Protein AF-A0A443JNJ7-F1 (afdb_monomer_lite)

Structure (mmCIF, N/CA/C/O backbone):
data_AF-A0A443JNJ7-F1
#
_entry.id   AF-A0A443JNJ7-F1
#
loop_
_atom_site.group_PDB
_atom_site.id
_atom_site.type_symbol
_atom_site.label_atom_id
_atom_site.label_alt_id
_atom_site.label_comp_id
_atom_site.label_asym_id
_atom_site.label_entity_id
_atom_site.label_seq_id
_atom_site.pdbx_PDB_ins_code
_atom_site.Cartn_x
_atom_site.Cartn_y
_atom_site.Cartn_z
_atom_site.occupancy
_atom_site.B_iso_or_equiv
_atom_site.auth_seq_id
_atom_site.auth_comp_id
_atom_site.auth_asym_id
_atom_site.auth_atom_id
_atom_site.pdbx_PDB_model_num
ATOM 1 N N . MET A 1 1 ? 4.330 6.551 -25.041 1.00 49.44 1 MET A N 1
ATOM 2 C CA . MET A 1 1 ? 4.918 6.071 -23.769 1.00 49.44 1 MET A CA 1
ATOM 3 C C . MET A 1 1 ? 5.069 4.563 -23.878 1.00 49.44 1 MET A C 1
ATOM 5 O O . MET A 1 1 ? 4.068 3.898 -24.118 1.00 49.44 1 MET A O 1
ATOM 9 N N . ARG A 1 2 ? 6.294 4.019 -23.840 1.00 52.34 2 ARG A N 1
ATOM 10 C CA . ARG A 1 2 ? 6.490 2.562 -23.924 1.00 52.34 2 ARG A CA 1
ATOM 11 C C . ARG A 1 2 ? 5.853 1.922 -22.691 1.00 52.34 2 ARG A C 1
ATOM 13 O O . ARG A 1 2 ? 6.134 2.333 -21.574 1.00 52.34 2 ARG A O 1
ATOM 20 N N . ASN A 1 3 ? 4.960 0.965 -22.912 1.00 64.56 3 ASN A N 1
ATOM 21 C CA . ASN A 1 3 ? 4.253 0.245 -21.861 1.00 64.56 3 ASN A CA 1
ATOM 22 C C . ASN A 1 3 ? 5.191 -0.819 -21.271 1.00 64.56 3 ASN A C 1
ATOM 24 O O . ASN A 1 3 ? 5.051 -2.003 -21.572 1.00 64.56 3 ASN A O 1
ATOM 28 N N . THR A 1 4 ? 6.217 -0.379 -20.538 1.00 84.25 4 THR A N 1
ATOM 29 C CA . THR A 1 4 ? 7.195 -1.284 -19.930 1.00 84.25 4 THR A CA 1
ATOM 30 C C . THR A 1 4 ? 6.614 -1.901 -18.659 1.00 84.25 4 THR A C 1
ATOM 32 O O . THR A 1 4 ? 5.763 -1.292 -17.995 1.00 84.25 4 THR A O 1
ATOM 35 N N . PRO A 1 5 ? 7.068 -3.103 -18.277 1.00 85.25 5 PRO A N 1
ATOM 36 C CA . PRO A 1 5 ? 6.615 -3.715 -17.037 1.00 85.25 5 PRO A CA 1
ATOM 37 C C . PRO A 1 5 ? 6.932 -2.867 -15.796 1.00 85.25 5 PRO A C 1
ATOM 39 O O . PRO A 1 5 ? 6.112 -2.803 -14.880 1.00 85.25 5 PRO A O 1
ATOM 42 N N . ALA A 1 6 ? 8.049 -2.129 -15.815 1.00 87.38 6 ALA A N 1
ATOM 43 C CA . ALA A 1 6 ? 8.403 -1.151 -14.786 1.00 87.38 6 ALA A CA 1
ATOM 44 C C . ALA A 1 6 ? 7.316 -0.079 -14.603 1.00 87.38 6 ALA A C 1
ATOM 46 O O . ALA A 1 6 ? 6.844 0.143 -13.491 1.00 87.38 6 ALA A O 1
ATOM 47 N N . THR A 1 7 ? 6.846 0.547 -15.690 1.00 89.00 7 THR A N 1
ATOM 48 C CA . THR A 1 7 ? 5.798 1.578 -15.612 1.00 89.00 7 THR A CA 1
ATOM 49 C C . THR A 1 7 ? 4.474 1.013 -15.095 1.00 89.00 7 THR A C 1
ATOM 51 O O . THR A 1 7 ? 3.784 1.681 -14.323 1.00 89.00 7 THR A O 1
ATOM 54 N N . ARG A 1 8 ? 4.122 -0.226 -15.470 1.00 90.56 8 ARG A N 1
ATOM 55 C CA . ARG A 1 8 ? 2.909 -0.890 -14.964 1.00 90.56 8 ARG A CA 1
ATOM 56 C C . ARG A 1 8 ? 2.987 -1.151 -13.463 1.00 90.56 8 ARG A C 1
ATOM 58 O O . ARG A 1 8 ? 2.045 -0.814 -12.749 1.00 90.56 8 ARG A O 1
ATOM 65 N N . LEU A 1 9 ? 4.103 -1.703 -12.983 1.00 91.38 9 LEU A N 1
ATOM 66 C CA . LEU A 1 9 ? 4.312 -1.959 -11.556 1.00 91.38 9 LEU A CA 1
ATOM 67 C C . LEU A 1 9 ? 4.317 -0.659 -10.749 1.00 91.38 9 LEU A C 1
ATOM 69 O O . LEU A 1 9 ? 3.618 -0.575 -9.742 1.00 91.38 9 LEU A O 1
ATOM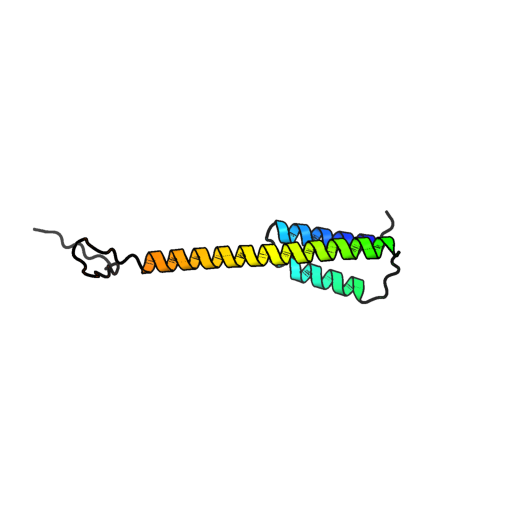 73 N N . SER A 1 10 ? 4.997 0.385 -11.227 1.00 92.25 10 SER A N 1
ATOM 74 C CA . SER A 1 10 ? 4.963 1.710 -10.595 1.00 92.25 10 SER A CA 1
ATOM 75 C C . SER A 1 10 ? 3.540 2.271 -10.519 1.00 92.25 10 SER A C 1
ATOM 77 O O . SER A 1 10 ? 3.145 2.826 -9.496 1.00 92.25 10 SER A O 1
ATOM 79 N N . GLY A 1 11 ? 2.737 2.078 -11.570 1.00 92.88 11 GLY A N 1
ATOM 80 C CA . GLY A 1 11 ? 1.328 2.471 -11.583 1.00 92.88 11 GLY A CA 1
ATOM 81 C C . GLY A 1 11 ? 0.475 1.723 -10.553 1.00 92.88 11 GLY A C 1
ATOM 82 O O . GLY A 1 11 ? -0.392 2.333 -9.929 1.00 92.88 11 GLY A O 1
ATOM 83 N N . ILE A 1 12 ? 0.727 0.428 -10.343 1.00 93.56 12 ILE A N 1
ATOM 84 C CA . ILE A 1 12 ? 0.054 -0.365 -9.301 1.00 93.56 12 ILE A CA 1
ATOM 85 C C . ILE A 1 12 ? 0.469 0.120 -7.909 1.00 93.56 12 ILE A C 1
ATOM 87 O O . ILE A 1 12 ? -0.396 0.353 -7.069 1.00 93.56 12 ILE A O 1
ATOM 91 N N . LEU A 1 13 ? 1.765 0.343 -7.675 1.00 94.00 13 LEU A N 1
ATOM 92 C CA . LEU A 1 13 ? 2.269 0.836 -6.389 1.00 94.00 13 LEU A CA 1
ATOM 93 C C . LEU A 1 13 ? 1.705 2.225 -6.045 1.00 94.00 13 LEU A C 1
ATOM 95 O O . LEU A 1 13 ? 1.375 2.489 -4.890 1.00 94.00 13 LEU A O 1
ATOM 99 N N . GLU A 1 14 ? 1.526 3.106 -7.030 1.00 94.00 14 GLU A N 1
ATOM 100 C CA . GLU A 1 14 ? 0.884 4.407 -6.806 1.00 94.00 14 GLU A CA 1
ATOM 101 C C . GLU A 1 14 ? -0.615 4.268 -6.490 1.00 94.00 14 GLU A C 1
ATOM 103 O O . GLU A 1 14 ? -1.140 4.991 -5.639 1.00 94.00 14 GLU A O 1
ATOM 108 N N . GLN A 1 15 ? -1.317 3.321 -7.120 1.00 94.06 15 GLN A N 1
ATOM 109 C CA . GLN A 1 15 ? -2.710 3.019 -6.771 1.00 94.06 15 GLN A CA 1
ATOM 110 C C . GLN A 1 15 ? -2.830 2.465 -5.348 1.00 94.06 15 GLN A C 1
ATOM 112 O O . GLN A 1 15 ? -3.708 2.904 -4.605 1.00 94.06 15 GLN A O 1
ATOM 117 N N . GLU A 1 16 ? -1.920 1.578 -4.934 1.00 93.38 16 GLU A N 1
ATOM 118 C CA . GLU A 1 16 ? -1.855 1.081 -3.554 1.00 93.38 16 GLU A CA 1
ATOM 119 C C . GLU A 1 16 ? -1.635 2.224 -2.566 1.00 93.38 16 GLU A C 1
ATOM 121 O O . GLU A 1 16 ? -2.350 2.327 -1.570 1.00 93.38 16 GLU A O 1
ATOM 126 N N . ARG A 1 17 ? -0.700 3.133 -2.863 1.00 93.94 17 ARG A N 1
ATOM 127 C CA . ARG A 1 17 ? -0.433 4.304 -2.021 1.00 93.94 17 ARG A CA 1
ATOM 128 C C . ARG A 1 17 ? -1.694 5.146 -1.822 1.00 93.94 17 ARG A C 1
ATOM 130 O O . ARG A 1 17 ? -2.009 5.528 -0.696 1.00 93.94 17 ARG A O 1
ATOM 137 N N . ARG A 1 18 ? -2.435 5.422 -2.901 1.00 94.19 18 ARG A N 1
ATOM 138 C CA . ARG A 1 18 ? -3.694 6.186 -2.850 1.00 94.19 18 ARG A CA 1
ATOM 139 C C . ARG A 1 18 ? -4.781 5.454 -2.069 1.00 94.19 18 ARG A C 1
ATOM 141 O O . ARG A 1 18 ? -5.471 6.092 -1.277 1.00 94.19 18 ARG A O 1
ATOM 148 N N . ALA A 1 19 ? -4.915 4.143 -2.252 1.00 92.19 19 ALA A N 1
ATOM 149 C CA . ALA A 1 19 ? -5.869 3.325 -1.505 1.00 92.19 19 ALA A CA 1
ATOM 150 C C . ALA A 1 19 ? -5.568 3.356 0.004 1.00 92.19 19 ALA A C 1
ATOM 152 O O . ALA A 1 19 ? -6.451 3.642 0.806 1.00 92.19 19 ALA A O 1
ATOM 153 N N . ILE A 1 20 ? -4.301 3.179 0.396 1.00 91.44 20 ILE A N 1
ATOM 154 C CA . ILE A 1 20 ? -3.884 3.209 1.807 1.00 91.44 20 ILE A CA 1
ATOM 155 C C . ILE A 1 20 ? -4.134 4.584 2.443 1.00 91.44 20 ILE A C 1
ATOM 157 O O . ILE A 1 20 ? -4.592 4.652 3.583 1.00 91.44 20 ILE A O 1
ATOM 161 N N . LEU A 1 21 ? -3.841 5.672 1.722 1.00 90.88 21 LEU A N 1
ATOM 162 C CA . LEU A 1 21 ? -4.032 7.039 2.221 1.00 90.88 21 LEU A CA 1
ATOM 163 C C . LEU A 1 21 ? -5.503 7.454 2.307 1.00 90.88 21 LEU A C 1
ATOM 165 O O . LEU A 1 21 ? -5.863 8.215 3.199 1.00 90.88 21 LEU A O 1
ATOM 169 N N . SER A 1 22 ? -6.345 6.966 1.395 1.00 91.00 22 SER A N 1
ATOM 170 C CA . SER A 1 22 ? -7.795 7.212 1.423 1.00 91.00 22 SER A CA 1
ATOM 171 C C . SER A 1 22 ? -8.550 6.280 2.375 1.00 91.00 22 SER A C 1
ATOM 173 O O . SER A 1 22 ? -9.727 6.508 2.634 1.00 91.00 22 SER A O 1
ATOM 175 N N . GLY A 1 23 ? -7.887 5.248 2.910 1.00 89.06 23 GLY A N 1
ATOM 176 C CA . GLY A 1 23 ? -8.517 4.224 3.746 1.00 89.06 23 GLY A CA 1
ATOM 177 C C . GLY A 1 23 ? -9.354 3.208 2.960 1.00 89.06 23 GLY A C 1
ATOM 178 O O . GLY A 1 23 ? -10.093 2.430 3.560 1.00 89.06 23 GLY A O 1
ATOM 179 N N . ASP A 1 24 ? -9.236 3.184 1.631 1.00 90.81 24 ASP A N 1
ATOM 180 C CA . ASP A 1 24 ? -9.949 2.263 0.745 1.00 90.81 24 ASP A CA 1
ATOM 181 C C . ASP A 1 24 ? -9.241 0.899 0.676 1.00 90.81 24 ASP A C 1
ATOM 183 O O . ASP A 1 24 ? -8.663 0.486 -0.334 1.00 90.81 24 ASP A O 1
ATOM 187 N N . PHE A 1 25 ? -9.251 0.185 1.803 1.00 89.12 25 PHE A N 1
ATOM 188 C CA . PHE A 1 25 ? -8.602 -1.123 1.915 1.00 89.12 25 PHE A CA 1
ATOM 189 C C . PHE A 1 25 ? -9.304 -2.214 1.095 1.00 89.12 25 PHE A C 1
ATOM 191 O O . PHE A 1 25 ? -8.690 -3.236 0.794 1.00 89.12 25 PHE A O 1
ATOM 198 N N . ALA A 1 26 ? -10.557 -1.990 0.686 1.00 90.00 26 ALA A N 1
ATOM 199 C CA . ALA A 1 26 ? -11.332 -2.929 -0.122 1.00 90.00 26 ALA A CA 1
ATOM 200 C C . ALA A 1 26 ? -10.730 -3.145 -1.521 1.00 90.00 26 ALA A C 1
ATOM 202 O O . ALA A 1 26 ? -10.936 -4.195 -2.126 1.00 90.00 26 ALA A O 1
ATOM 203 N N . ARG A 1 27 ? -9.948 -2.182 -2.026 1.00 88.81 27 ARG A N 1
ATOM 204 C CA . ARG A 1 27 ? -9.274 -2.277 -3.332 1.00 88.81 27 ARG A CA 1
ATOM 205 C C . ARG A 1 27 ? -7.922 -2.984 -3.281 1.00 88.81 27 ARG A C 1
ATOM 207 O O . ARG A 1 27 ? -7.413 -3.373 -4.329 1.00 88.81 27 ARG A O 1
ATOM 214 N N . LEU A 1 28 ? -7.343 -3.188 -2.095 1.00 89.06 28 LEU A N 1
ATOM 215 C CA . LEU A 1 28 ? -6.028 -3.824 -1.957 1.00 89.06 28 LEU A CA 1
ATOM 216 C C . LEU A 1 28 ? -5.964 -5.256 -2.518 1.00 89.06 28 LEU A C 1
ATOM 218 O O . LEU A 1 28 ? -4.991 -5.539 -3.214 1.00 89.06 28 LEU A O 1
ATOM 222 N N . PRO A 1 29 ? -6.961 -6.143 -2.315 1.00 92.25 29 PRO A N 1
ATOM 223 C CA . PRO A 1 29 ? -6.922 -7.494 -2.883 1.00 92.25 29 PRO A CA 1
ATOM 224 C C . PRO A 1 29 ? -6.778 -7.500 -4.411 1.00 92.25 29 PRO A C 1
ATOM 226 O O . PRO A 1 29 ? -5.928 -8.200 -4.954 1.00 92.25 29 PRO A O 1
ATOM 229 N N . GLN A 1 30 ? -7.521 -6.634 -5.106 1.00 91.94 30 GLN A N 1
ATOM 230 C CA . GLN A 1 30 ? -7.456 -6.516 -6.568 1.00 91.94 30 GLN A CA 1
ATOM 231 C C . GLN A 1 30 ? -6.077 -6.035 -7.051 1.00 91.94 30 GLN A C 1
ATOM 233 O O . GLN A 1 30 ? -5.589 -6.461 -8.100 1.00 91.94 30 GLN A O 1
ATOM 238 N N . LEU A 1 31 ? -5.434 -5.145 -6.287 1.00 91.50 31 LEU A N 1
ATOM 239 C CA . LEU A 1 31 ? -4.094 -4.636 -6.592 1.00 91.50 31 LEU A CA 1
ATOM 240 C C . LEU A 1 31 ? -3.012 -5.696 -6.350 1.00 91.50 31 LEU A C 1
ATOM 242 O O . LEU A 1 31 ? -2.053 -5.764 -7.121 1.00 91.50 31 LEU A O 1
ATOM 246 N N . ILE A 1 32 ? -3.183 -6.549 -5.336 1.00 91.00 32 ILE A N 1
ATOM 247 C CA . ILE A 1 32 ? -2.308 -7.701 -5.081 1.00 91.00 32 ILE A CA 1
ATOM 248 C C . ILE A 1 32 ? -2.382 -8.680 -6.257 1.00 91.00 32 ILE A C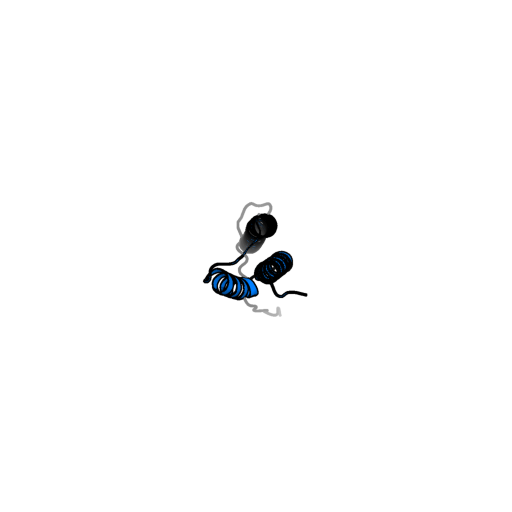 1
ATOM 250 O O . ILE A 1 32 ? -1.348 -8.977 -6.849 1.00 91.00 32 ILE A O 1
ATOM 254 N N . GLU A 1 33 ? -3.582 -9.074 -6.687 1.00 92.56 33 GLU A N 1
ATOM 255 C CA . GLU A 1 33 ? -3.763 -9.967 -7.843 1.00 92.56 33 GLU A CA 1
ATOM 256 C C . GLU A 1 33 ? -3.181 -9.383 -9.141 1.00 92.56 33 GLU A C 1
ATOM 258 O O . GLU A 1 33 ? -2.638 -10.095 -9.988 1.00 92.56 33 GLU A O 1
ATOM 263 N N . ALA A 1 34 ? -3.315 -8.071 -9.353 1.00 89.69 34 ALA A N 1
ATOM 264 C CA . ALA A 1 34 ? -2.719 -7.402 -10.508 1.00 89.69 34 ALA A CA 1
ATOM 265 C C . ALA A 1 34 ? -1.184 -7.446 -10.463 1.00 89.69 34 ALA A C 1
ATOM 267 O O . ALA A 1 34 ? -0.544 -7.651 -11.495 1.00 89.69 34 ALA A O 1
ATOM 268 N N . LYS A 1 35 ? -0.601 -7.281 -9.272 1.00 91.19 35 LYS A N 1
ATOM 269 C CA . LYS A 1 35 ? 0.845 -7.340 -9.043 1.00 91.19 35 LYS A CA 1
ATOM 270 C C . LYS A 1 35 ? 1.379 -8.751 -9.262 1.00 91.19 35 LYS A C 1
ATOM 272 O O . LYS A 1 35 ? 2.321 -8.907 -10.029 1.00 91.19 35 LYS A O 1
ATOM 277 N N . GLU A 1 36 ? 0.727 -9.758 -8.684 1.00 91.56 36 GLU A N 1
ATOM 278 C CA . GLU A 1 36 ? 1.095 -11.172 -8.824 1.00 91.56 36 GLU A CA 1
ATOM 279 C C . GLU A 1 36 ? 1.087 -11.622 -10.286 1.00 91.56 36 GLU A C 1
ATOM 281 O O . GLU A 1 36 ? 2.053 -12.227 -10.749 1.00 91.56 36 GLU A O 1
ATOM 286 N N . ARG A 1 37 ? 0.049 -11.249 -11.048 1.00 90.25 37 ARG A N 1
ATOM 287 C CA . ARG A 1 37 ? -0.032 -11.528 -12.493 1.00 90.25 37 ARG A CA 1
ATOM 288 C C . ARG A 1 37 ? 1.068 -10.854 -13.309 1.00 90.25 37 ARG A C 1
ATOM 290 O O . ARG A 1 37 ? 1.447 -11.358 -14.359 1.00 90.25 37 ARG A O 1
ATOM 297 N N . LEU A 1 38 ? 1.556 -9.697 -12.871 1.00 87.12 38 LEU A N 1
ATOM 298 C CA . LEU A 1 38 ? 2.662 -9.003 -13.530 1.00 87.12 38 LEU A CA 1
ATOM 299 C C . LEU A 1 38 ? 4.015 -9.617 -13.170 1.00 87.12 38 LEU A C 1
ATOM 301 O O . LEU A 1 38 ? 4.901 -9.654 -14.017 1.00 87.12 38 LEU A O 1
ATOM 305 N N . THR A 1 39 ? 4.165 -10.117 -11.946 1.00 88.31 39 THR A N 1
ATOM 306 C CA . THR A 1 39 ? 5.399 -10.747 -11.459 1.00 88.31 39 THR A CA 1
ATOM 307 C C . THR A 1 39 ? 5.479 -12.247 -11.728 1.00 88.31 39 THR A C 1
ATOM 309 O O . THR A 1 39 ? 6.511 -12.850 -11.453 1.00 88.31 39 THR A O 1
ATOM 312 N N . SER A 1 40 ? 4.422 -12.868 -12.259 1.00 89.50 40 SER A N 1
ATOM 313 C CA . SER A 1 40 ? 4.406 -14.302 -12.572 1.00 89.50 40 SER A CA 1
ATOM 314 C C . SER A 1 40 ? 5.322 -14.678 -13.739 1.00 89.50 40 SER A C 1
ATOM 316 O O . SER A 1 40 ? 5.649 -15.849 -13.907 1.00 89.50 40 SER A O 1
ATOM 318 N N . ALA A 1 41 ? 5.719 -13.703 -14.559 1.00 84.06 41 ALA A N 1
ATOM 319 C CA . ALA A 1 41 ? 6.678 -13.876 -15.641 1.00 84.06 41 ALA A CA 1
ATOM 320 C C . ALA A 1 41 ? 7.973 -13.099 -15.341 1.00 84.06 41 ALA A C 1
ATOM 322 O O . ALA A 1 41 ? 7.917 -12.068 -14.665 1.00 84.06 41 ALA A O 1
ATOM 323 N N . PRO A 1 42 ? 9.133 -13.547 -15.860 1.00 82.50 42 PRO A N 1
ATOM 324 C CA . PRO A 1 42 ? 10.371 -12.784 -15.776 1.00 82.50 42 PRO A CA 1
ATOM 325 C C . PRO A 1 42 ? 10.186 -11.388 -16.372 1.00 82.50 42 PRO A C 1
ATOM 327 O O . PRO A 1 42 ? 9.750 -11.227 -17.513 1.00 82.50 42 PRO A O 1
ATOM 330 N N . LEU A 1 43 ? 10.513 -10.378 -15.575 1.00 86.00 43 LEU A N 1
ATOM 331 C CA . LEU A 1 43 ? 10.427 -8.978 -15.955 1.00 86.00 43 LEU A CA 1
ATOM 332 C C . LEU A 1 43 ? 11.819 -8.508 -16.368 1.00 86.00 43 LEU A C 1
ATOM 334 O O . LEU A 1 43 ? 12.759 -8.610 -15.582 1.00 86.00 43 LEU A O 1
ATOM 338 N N . ASP A 1 44 ? 11.942 -7.966 -17.576 1.00 86.50 44 ASP A N 1
ATOM 339 C CA . ASP A 1 44 ? 13.152 -7.254 -17.978 1.00 86.50 44 ASP A CA 1
ATOM 340 C C . ASP A 1 44 ? 13.128 -5.856 -17.345 1.00 86.50 44 ASP A C 1
ATOM 342 O O . ASP A 1 44 ? 12.372 -4.970 -17.763 1.00 86.50 44 ASP A O 1
ATOM 346 N N . LEU A 1 45 ? 13.870 -5.708 -16.247 1.00 87.25 45 LEU A N 1
ATOM 347 C CA . LEU A 1 45 ? 13.949 -4.493 -15.444 1.00 87.25 45 LEU A CA 1
ATOM 348 C C . LEU A 1 45 ? 15.393 -4.014 -15.399 1.00 87.25 45 LEU A C 1
ATOM 350 O O . LEU A 1 45 ? 16.307 -4.776 -15.077 1.00 87.25 45 LEU A O 1
ATOM 354 N N . SER A 1 46 ? 15.586 -2.719 -15.636 1.00 91.19 46 SER A N 1
ATOM 355 C CA . SER A 1 46 ? 16.866 -2.091 -15.338 1.00 91.19 46 SER A CA 1
ATOM 356 C C . SER A 1 46 ? 17.110 -2.092 -13.824 1.00 91.19 46 SER A C 1
ATOM 358 O O . SER A 1 46 ? 16.179 -2.120 -13.011 1.00 91.19 46 SER A O 1
ATOM 360 N N . ARG A 1 47 ? 18.382 -2.028 -13.419 1.00 91.19 47 ARG A N 1
ATOM 361 C CA . ARG A 1 47 ? 18.752 -1.932 -11.999 1.00 91.19 47 ARG A CA 1
ATOM 362 C C . ARG A 1 47 ? 18.137 -0.699 -11.329 1.00 91.19 47 ARG A C 1
ATOM 364 O O . ARG A 1 47 ? 17.766 -0.762 -10.160 1.00 91.19 47 ARG A O 1
ATOM 371 N N . GLU A 1 48 ? 18.033 0.401 -12.069 1.00 91.75 48 GLU A N 1
ATOM 372 C CA . GLU A 1 48 ? 17.444 1.657 -11.600 1.00 91.75 48 GLU A CA 1
ATOM 373 C C . GLU A 1 48 ? 15.933 1.518 -11.384 1.00 91.75 48 GLU A C 1
ATOM 375 O O . GLU A 1 48 ? 15.438 1.865 -10.311 1.00 91.75 48 GLU A O 1
ATOM 380 N N . ASP A 1 49 ? 15.216 0.917 -12.340 1.00 91.12 49 ASP A N 1
ATOM 381 C CA . ASP A 1 49 ? 13.778 0.648 -12.212 1.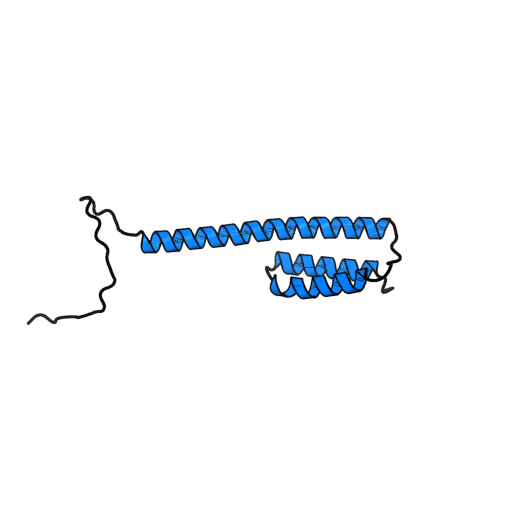00 91.12 49 ASP A CA 1
ATOM 382 C C . ASP A 1 49 ? 13.486 -0.293 -11.039 1.00 91.12 49 ASP A C 1
ATOM 384 O O . ASP A 1 49 ? 12.574 -0.048 -10.249 1.00 91.12 49 ASP A O 1
ATOM 388 N N . ALA A 1 50 ? 14.283 -1.354 -10.884 1.00 90.94 50 ALA A N 1
ATOM 389 C CA . ALA A 1 50 ? 14.137 -2.294 -9.779 1.00 90.94 50 ALA A CA 1
ATOM 390 C C . ALA A 1 50 ? 14.338 -1.610 -8.415 1.00 90.94 50 ALA A C 1
ATOM 392 O O . ALA A 1 50 ? 13.551 -1.831 -7.491 1.00 90.94 50 ALA A O 1
ATOM 393 N N . ALA A 1 51 ? 15.348 -0.741 -8.292 1.00 93.44 51 ALA A N 1
ATOM 394 C CA . ALA A 1 51 ? 15.593 0.023 -7.071 1.00 93.44 51 ALA A CA 1
ATOM 395 C C . ALA A 1 51 ? 14.442 0.998 -6.763 1.00 93.44 51 ALA A C 1
ATOM 397 O O . ALA A 1 51 ? 13.989 1.076 -5.618 1.00 93.44 51 ALA A O 1
ATOM 398 N N . ALA A 1 52 ? 13.923 1.697 -7.777 1.00 92.56 52 ALA A N 1
ATOM 399 C CA . ALA A 1 52 ? 12.790 2.608 -7.625 1.00 92.56 52 ALA A CA 1
ATOM 400 C C . ALA A 1 52 ? 11.513 1.873 -7.178 1.00 92.56 52 ALA A C 1
ATOM 402 O O . ALA A 1 52 ? 10.842 2.301 -6.235 1.00 92.56 52 ALA A O 1
ATOM 403 N N . LEU A 1 53 ? 11.209 0.728 -7.798 1.00 93.38 53 LEU A N 1
ATOM 404 C CA . LEU A 1 53 ? 10.078 -0.125 -7.422 1.00 93.38 53 LEU A CA 1
ATOM 405 C C . LEU A 1 53 ? 10.212 -0.647 -5.988 1.00 93.38 53 LEU A C 1
ATOM 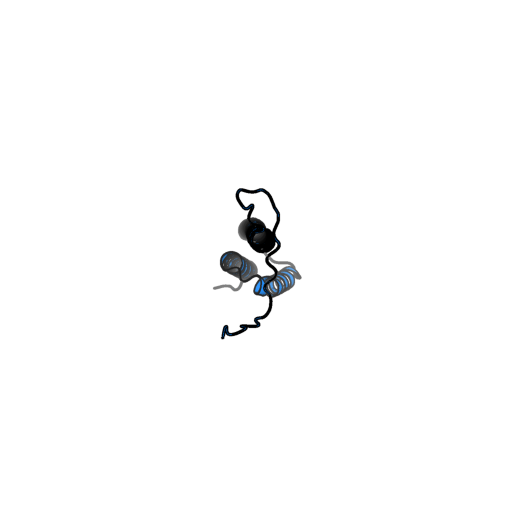407 O O . LEU A 1 53 ? 9.242 -0.624 -5.228 1.00 93.38 53 LEU A O 1
ATOM 411 N N . GLN A 1 54 ? 11.414 -1.072 -5.591 1.00 93.62 54 GLN A N 1
ATOM 412 C CA . GLN A 1 54 ? 11.682 -1.531 -4.230 1.00 93.62 54 GLN A CA 1
ATOM 413 C C . GLN A 1 54 ? 11.442 -0.417 -3.203 1.00 93.62 54 GLN A C 1
ATOM 415 O O . GLN A 1 54 ? 10.794 -0.655 -2.181 1.00 93.62 54 GLN A O 1
ATOM 420 N N . GLN A 1 55 ? 11.921 0.802 -3.470 1.00 95.44 55 GLN A N 1
ATOM 421 C CA . GLN A 1 55 ? 11.699 1.945 -2.582 1.00 95.44 55 GLN A CA 1
ATOM 422 C C . GLN A 1 55 ? 10.210 2.275 -2.431 1.00 95.44 55 GLN A C 1
ATOM 424 O O . GLN A 1 55 ? 9.726 2.435 -1.305 1.00 95.44 55 GLN A O 1
ATOM 429 N N . ALA A 1 56 ? 9.471 2.316 -3.542 1.00 93.06 56 ALA A N 1
ATOM 430 C CA . ALA A 1 56 ? 8.032 2.564 -3.533 1.00 93.06 56 ALA A CA 1
ATOM 431 C C . ALA A 1 56 ? 7.273 1.480 -2.746 1.00 93.06 56 ALA A C 1
ATOM 433 O O . ALA A 1 56 ? 6.445 1.794 -1.887 1.00 93.06 56 ALA A O 1
ATOM 434 N N . ALA A 1 57 ? 7.614 0.204 -2.948 1.00 93.56 57 ALA A N 1
ATOM 435 C CA . ALA A 1 57 ? 7.026 -0.905 -2.201 1.00 93.56 57 ALA A CA 1
ATOM 436 C C . ALA A 1 57 ? 7.301 -0.803 -0.688 1.00 93.56 57 ALA A C 1
ATOM 438 O O . ALA A 1 57 ? 6.388 -0.960 0.125 1.00 93.56 57 ALA A O 1
ATOM 439 N N . GLN A 1 58 ? 8.531 -0.467 -0.286 1.00 96.19 58 GLN A N 1
ATOM 440 C CA . GLN A 1 58 ? 8.881 -0.263 1.126 1.00 96.19 58 GLN A CA 1
ATOM 441 C C . GLN A 1 58 ? 8.141 0.926 1.750 1.00 96.19 58 GLN A C 1
ATOM 443 O O . GLN A 1 58 ? 7.782 0.896 2.931 1.00 96.19 58 GLN A O 1
ATOM 448 N N . GLN A 1 59 ? 7.916 2.000 0.991 1.00 94.50 59 GLN A N 1
ATOM 449 C CA . GLN A 1 59 ? 7.127 3.133 1.463 1.00 94.50 59 GLN A CA 1
ATOM 450 C C . GLN A 1 59 ? 5.663 2.739 1.678 1.00 94.50 59 GLN A C 1
ATOM 452 O O . GLN A 1 59 ? 5.107 3.038 2.737 1.00 94.50 59 GLN A O 1
ATOM 457 N N . ASN A 1 60 ? 5.073 1.993 0.745 1.00 94.19 60 ASN A N 1
ATOM 458 C CA . ASN A 1 60 ? 3.713 1.477 0.886 1.00 94.19 60 ASN A CA 1
ATOM 459 C C . ASN A 1 60 ? 3.578 0.526 2.081 1.00 94.19 60 ASN A C 1
ATOM 461 O O . ASN A 1 60 ? 2.626 0.650 2.848 1.00 94.19 60 ASN A O 1
ATOM 465 N N . GLN A 1 61 ? 4.556 -0.354 2.315 1.00 93.25 61 GLN A N 1
ATOM 466 C CA . GLN A 1 61 ? 4.565 -1.233 3.489 1.00 93.25 61 GLN A CA 1
ATOM 467 C C . GLN A 1 61 ? 4.573 -0.436 4.803 1.00 93.25 61 GLN A C 1
ATOM 469 O O . GLN A 1 61 ? 3.862 -0.776 5.752 1.00 93.25 61 GLN A O 1
ATOM 474 N N . ARG A 1 62 ? 5.364 0.644 4.872 1.00 95.38 62 ARG A N 1
ATOM 475 C CA . ARG A 1 62 ? 5.394 1.537 6.041 1.00 95.38 62 ARG A CA 1
ATOM 476 C C . ARG A 1 62 ? 4.056 2.245 6.246 1.00 95.38 62 ARG A C 1
ATOM 478 O O . ARG A 1 62 ? 3.583 2.299 7.382 1.00 95.38 62 ARG A O 1
ATOM 485 N N . LEU A 1 63 ? 3.447 2.739 5.167 1.00 93.62 63 LEU A N 1
ATOM 486 C CA . LEU A 1 63 ? 2.127 3.372 5.202 1.00 93.62 63 LEU A CA 1
ATOM 487 C C . LEU A 1 63 ? 1.053 2.395 5.680 1.00 93.62 63 LEU A C 1
ATOM 489 O O . LEU A 1 63 ? 0.331 2.713 6.616 1.00 93.62 63 LEU A O 1
ATOM 493 N N . LEU A 1 64 ? 0.999 1.186 5.120 1.00 92.19 64 LEU A N 1
ATOM 494 C CA . LEU A 1 64 ? 0.017 0.173 5.503 1.00 92.19 64 LEU A CA 1
ATOM 495 C C . LEU A 1 64 ? 0.123 -0.185 6.991 1.00 92.19 64 LEU A C 1
ATOM 497 O O . LEU A 1 64 ? -0.879 -0.213 7.704 1.00 92.19 64 LEU A O 1
ATOM 501 N N . SER A 1 65 ? 1.348 -0.384 7.485 1.00 93.06 65 SER A N 1
ATOM 502 C CA . SER A 1 65 ? 1.603 -0.626 8.907 1.00 93.06 65 SER A CA 1
ATOM 503 C C . SER A 1 65 ? 1.145 0.540 9.789 1.00 93.06 65 SER A C 1
ATOM 505 O O . SER A 1 65 ? 0.623 0.318 10.882 1.00 93.06 65 SER A O 1
ATOM 507 N N . ALA A 1 66 ? 1.340 1.784 9.343 1.00 92.94 66 ALA A N 1
ATOM 508 C CA . ALA A 1 66 ? 0.871 2.967 10.059 1.00 92.94 66 ALA A CA 1
ATOM 509 C C . ALA A 1 66 ? -0.660 3.052 10.077 1.00 92.94 66 ALA A C 1
ATOM 511 O O . ALA A 1 66 ? -1.241 3.238 11.147 1.00 92.94 66 ALA A O 1
ATOM 512 N N . SER A 1 67 ? -1.310 2.826 8.935 1.00 92.00 67 SER A N 1
ATOM 513 C CA . SER A 1 67 ? -2.768 2.810 8.822 1.00 92.00 67 SER A CA 1
ATOM 514 C C . SER A 1 67 ? -3.396 1.741 9.716 1.00 92.00 67 SER A C 1
ATOM 516 O O . SER A 1 67 ? -4.355 2.021 10.429 1.00 92.00 67 SER A O 1
ATOM 518 N N . LEU A 1 68 ? -2.810 0.543 9.775 1.00 91.38 68 LEU A N 1
ATOM 519 C CA . LEU A 1 68 ? -3.281 -0.541 10.638 1.00 91.38 68 LEU A CA 1
ATOM 520 C C . LEU A 1 68 ? -3.175 -0.195 12.133 1.00 91.38 68 LEU A C 1
ATOM 522 O O . LEU A 1 68 ? -4.087 -0.507 12.901 1.00 91.38 68 LEU A O 1
ATOM 526 N N . ARG A 1 69 ? -2.108 0.498 12.558 1.00 92.12 69 ARG A N 1
ATOM 527 C CA . ARG A 1 69 ? -2.023 1.038 13.928 1.00 92.12 69 ARG A CA 1
ATOM 528 C C . ARG A 1 69 ? -3.108 2.083 14.190 1.00 92.12 69 ARG A C 1
ATOM 530 O O . ARG A 1 69 ? -3.718 2.052 15.256 1.00 92.12 69 ARG A O 1
ATOM 537 N N . GLY A 1 70 ? -3.371 2.962 13.223 1.00 90.81 70 GLY A N 1
ATOM 538 C CA . GLY A 1 70 ? -4.423 3.977 13.311 1.00 90.81 70 GLY A CA 1
ATOM 539 C C . GLY A 1 70 ? -5.814 3.366 13.484 1.00 90.81 70 GLY A C 1
ATOM 540 O O . GLY A 1 70 ? -6.522 3.714 14.426 1.00 90.81 70 GLY A O 1
ATOM 541 N N . VAL A 1 71 ? -6.171 2.388 12.645 1.00 89.19 71 VAL A N 1
ATOM 542 C CA . VAL A 1 71 ? -7.458 1.674 12.730 1.00 89.19 71 VAL A CA 1
ATOM 543 C C . VAL A 1 71 ? -7.612 0.977 14.083 1.00 89.19 71 VAL A C 1
ATOM 545 O O . VAL A 1 71 ? -8.646 1.118 14.731 1.00 89.19 71 VAL A O 1
ATOM 548 N N . ARG A 1 72 ? -6.574 0.282 14.565 1.00 90.94 72 ARG A N 1
ATOM 549 C CA . ARG A 1 72 ? -6.596 -0.351 15.896 1.00 90.94 72 ARG A CA 1
ATOM 550 C C . ARG A 1 72 ? -6.787 0.664 17.021 1.00 90.94 72 ARG A C 1
ATOM 552 O O . ARG A 1 72 ? -7.558 0.415 17.939 1.00 90.94 72 ARG A O 1
ATOM 559 N N . SER A 1 73 ? -6.118 1.813 16.947 1.00 92.50 73 SER A N 1
ATOM 560 C CA . SER A 1 73 ? -6.276 2.883 17.935 1.00 92.50 73 SER A CA 1
ATOM 561 C C . SER A 1 73 ? -7.704 3.439 17.952 1.00 92.50 73 SER A C 1
ATOM 563 O O . SER A 1 73 ? -8.267 3.625 19.030 1.00 92.50 73 SER A O 1
ATOM 565 N N . ALA A 1 74 ? -8.316 3.629 16.780 1.00 90.12 74 ALA A N 1
ATOM 566 C CA . ALA A 1 74 ? -9.708 4.054 16.669 1.00 90.12 74 ALA A CA 1
ATOM 567 C C . ALA A 1 74 ? -10.678 3.014 17.256 1.00 90.12 74 ALA A C 1
ATOM 569 O O . ALA A 1 74 ? -11.571 3.376 18.019 1.00 90.12 74 ALA A O 1
ATOM 570 N N . LEU A 1 75 ? -10.472 1.724 16.968 1.00 91.19 75 LEU A N 1
ATOM 571 C CA . LEU A 1 75 ? -11.273 0.639 17.544 1.00 91.19 75 LEU A CA 1
ATOM 572 C C . LEU A 1 75 ? -11.164 0.600 19.074 1.00 91.19 75 LEU A C 1
ATOM 574 O O . LEU A 1 75 ? -12.189 0.564 19.750 1.00 91.19 75 LEU A O 1
ATOM 578 N N . ASN A 1 76 ? -9.950 0.703 19.622 1.00 90.19 76 ASN A N 1
ATOM 579 C CA . ASN A 1 76 ? -9.740 0.764 21.071 1.00 90.19 76 ASN A CA 1
ATOM 580 C C . ASN A 1 76 ? -10.457 1.972 21.693 1.00 90.19 76 ASN A C 1
ATOM 582 O O . ASN A 1 76 ? -11.043 1.867 22.768 1.00 90.19 76 ASN A O 1
ATOM 586 N N . ARG A 1 77 ? -10.452 3.125 21.012 1.00 89.25 77 ARG A N 1
ATOM 587 C CA . ARG A 1 77 ? -11.162 4.320 21.482 1.00 89.25 77 ARG A CA 1
ATOM 588 C C . ARG A 1 77 ? -12.676 4.117 21.501 1.00 89.25 77 ARG A C 1
ATOM 590 O O . ARG A 1 77 ? -13.325 4.560 22.443 1.00 89.25 77 ARG A O 1
ATOM 597 N N . LEU A 1 78 ? -13.234 3.456 20.490 1.00 89.44 78 LEU A N 1
ATOM 598 C CA . LEU A 1 78 ? -14.661 3.130 20.452 1.00 89.44 78 LEU A CA 1
ATOM 599 C C . LEU A 1 78 ? -15.046 2.148 21.564 1.00 89.44 78 LEU A C 1
ATOM 601 O O . LEU A 1 78 ? -16.071 2.352 22.207 1.00 89.44 78 LEU A O 1
ATOM 605 N N . GLN A 1 79 ? -14.207 1.146 21.838 1.00 87.31 79 GLN A N 1
ATOM 606 C CA . GLN A 1 79 ? -14.412 0.219 22.956 1.00 87.31 79 GLN A CA 1
ATOM 607 C C . GLN A 1 79 ? -14.419 0.946 24.304 1.00 87.31 79 GLN A C 1
ATOM 609 O O . GLN A 1 79 ? -15.344 0.757 25.082 1.00 87.31 79 GLN A O 1
ATOM 614 N N . GLN A 1 80 ? -13.468 1.853 24.545 1.00 86.44 80 GLN A N 1
ATOM 615 C CA . GLN A 1 80 ? -13.440 2.669 25.768 1.00 86.44 80 GLN A CA 1
ATOM 616 C C . GLN A 1 80 ? -14.695 3.538 25.933 1.00 86.44 80 GLN A C 1
ATOM 618 O O . GLN A 1 80 ? -15.163 3.749 27.050 1.00 86.44 80 GLN A O 1
ATOM 623 N N . ILE A 1 81 ? -15.239 4.066 24.831 1.00 85.56 81 ILE A N 1
ATOM 624 C CA . ILE A 1 81 ? -16.486 4.840 24.859 1.00 85.56 81 ILE A CA 1
ATOM 625 C C . ILE A 1 81 ? -17.673 3.929 25.196 1.00 85.56 81 ILE A C 1
ATOM 627 O O . ILE A 1 81 ? -18.470 4.286 26.057 1.00 85.56 81 ILE A O 1
ATOM 631 N N . ASP A 1 82 ? -17.788 2.759 24.561 1.00 79.19 82 ASP A N 1
ATOM 632 C CA . ASP A 1 82 ? -18.855 1.786 24.844 1.00 79.19 82 ASP A CA 1
ATOM 633 C C . ASP A 1 82 ? -18.793 1.275 26.297 1.00 79.19 82 ASP A C 1
ATOM 635 O O . ASP A 1 82 ? -19.813 1.253 26.989 1.00 79.19 82 ASP A O 1
ATOM 639 N N . GLU A 1 83 ? -17.597 0.974 26.806 1.00 74.88 83 GLU A N 1
ATOM 640 C CA . GLU A 1 83 ? -17.362 0.625 28.211 1.00 74.88 83 GLU A CA 1
ATOM 641 C C . GLU A 1 83 ? -17.708 1.776 29.157 1.00 74.88 83 GLU A C 1
ATOM 643 O O . GLU A 1 83 ? -18.331 1.540 30.185 1.00 74.88 83 GLU A O 1
ATOM 648 N N . GLY A 1 84 ? -17.375 3.022 28.814 1.00 68.44 84 GLY A N 1
ATOM 649 C CA . GLY A 1 84 ? -17.737 4.201 29.604 1.00 68.44 84 GLY A CA 1
ATOM 650 C C . GLY A 1 84 ? -19.244 4.480 29.623 1.00 68.44 84 GLY A C 1
ATOM 651 O O . GLY A 1 84 ? -19.775 4.900 30.647 1.00 68.44 84 GLY A O 1
ATOM 652 N N . VAL A 1 85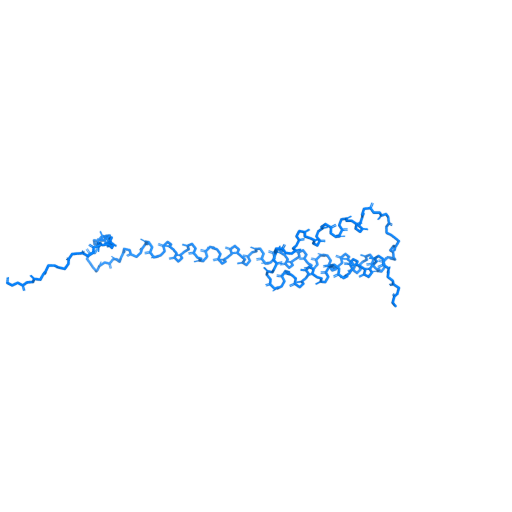 ? -19.956 4.199 28.528 1.00 60.88 85 VAL A N 1
ATOM 653 C CA . VAL A 1 85 ? -21.424 4.312 28.452 1.00 60.88 85 VAL A CA 1
ATOM 654 C C . VAL A 1 85 ? -22.105 3.216 29.276 1.00 60.88 85 VAL A C 1
ATOM 656 O O . VAL A 1 85 ? -23.097 3.487 29.951 1.00 60.88 85 VAL A O 1
ATOM 659 N N . ARG A 1 86 ? -21.567 1.990 29.275 1.00 57.00 86 ARG A N 1
ATOM 660 C CA . ARG A 1 86 ? -22.047 0.888 30.133 1.00 57.00 86 ARG A CA 1
ATOM 661 C C . ARG A 1 86 ? -21.617 1.052 31.595 1.00 57.00 86 ARG A C 1
ATOM 663 O O . ARG A 1 86 ? -22.314 0.602 32.498 1.00 57.00 86 ARG A O 1
ATOM 670 N N . GLY A 1 87 ? -20.478 1.704 31.809 1.00 46.25 87 GLY A N 1
ATOM 671 C CA . GLY A 1 87 ? -19.812 1.953 33.083 1.00 46.25 87 GLY A CA 1
ATOM 672 C C . GLY A 1 87 ? -20.163 3.290 33.730 1.00 46.25 87 GLY A C 1
ATOM 673 O O . GLY A 1 87 ? -19.644 3.578 34.806 1.00 46.25 87 GLY A O 1
ATOM 674 N N . TYR A 1 88 ? -21.080 4.081 33.156 1.00 44.56 88 TYR A N 1
ATOM 675 C CA . TYR A 1 88 ? -21.685 5.227 33.842 1.00 44.56 88 TYR A CA 1
ATOM 676 C C . TYR A 1 88 ? -22.702 4.743 34.889 1.00 44.56 88 TYR A C 1
ATOM 678 O O . TYR A 1 88 ? -23.885 5.069 34.871 1.00 44.56 88 TYR A O 1
ATOM 686 N N . THR A 1 89 ? -22.219 3.935 35.831 1.00 44.28 89 THR A N 1
ATOM 687 C CA . THR A 1 89 ? -22.777 3.866 37.175 1.00 44.28 89 THR A CA 1
ATOM 688 C C . THR A 1 89 ? -22.148 5.044 37.904 1.00 44.28 89 THR A C 1
ATOM 690 O O . THR A 1 89 ? -21.024 4.953 38.392 1.00 44.28 89 THR A O 1
ATOM 693 N N . GLY A 1 90 ? -22.810 6.200 37.860 1.00 43.75 90 GLY A N 1
ATOM 694 C CA . GLY A 1 90 ? -22.348 7.372 38.592 1.00 43.75 90 GLY A CA 1
ATOM 695 C C . GLY A 1 90 ? -22.164 7.000 40.060 1.00 43.75 90 GLY A C 1
ATOM 696 O O . GLY A 1 90 ? -23.075 6.450 40.678 1.00 43.75 90 GLY A O 1
ATOM 697 N N . TYR A 1 91 ? -20.992 7.287 40.620 1.00 39.91 91 TYR A N 1
ATOM 698 C CA . TYR A 1 91 ? -20.890 7.392 42.065 1.00 39.91 91 TYR A CA 1
ATOM 699 C C . TYR A 1 91 ? -21.712 8.622 42.463 1.00 39.91 91 TYR A C 1
ATOM 701 O O . TYR A 1 91 ? -21.288 9.760 42.260 1.00 39.91 91 TYR A O 1
ATOM 709 N N . ASP A 1 92 ? -22.916 8.393 42.990 1.00 43.75 92 ASP A N 1
ATOM 710 C CA . ASP A 1 92 ? -23.553 9.355 43.885 1.00 43.75 92 ASP A CA 1
ATOM 711 C C . ASP A 1 92 ? -22.543 9.699 44.998 1.00 43.75 92 ASP A C 1
ATOM 713 O O . ASP A 1 92 ? -21.746 8.848 45.409 1.00 43.75 92 ASP A O 1
ATOM 717 N N . ARG A 1 93 ? -22.573 10.934 45.510 1.00 43.31 93 ARG A N 1
ATOM 718 C CA . ARG A 1 93 ? -21.717 11.402 46.617 1.00 43.31 93 ARG A CA 1
ATOM 719 C C . ARG A 1 93 ? -21.856 10.545 47.888 1.00 43.31 93 ARG A C 1
ATOM 721 O O . ARG A 1 93 ? -21.061 10.718 48.804 1.00 43.31 93 ARG A O 1
ATOM 728 N N . ASN A 1 94 ? -22.800 9.600 47.913 1.00 47.25 94 ASN A N 1
ATOM 729 C CA . ASN A 1 94 ? -23.057 8.647 48.990 1.00 47.25 94 ASN A CA 1
ATOM 730 C C . ASN A 1 94 ? -22.611 7.192 48.710 1.00 47.25 94 ASN A C 1
ATOM 732 O O . ASN A 1 94 ? -22.940 6.298 49.486 1.00 47.25 94 ASN A O 1
ATOM 736 N N . GLY A 1 95 ? -21.856 6.916 47.639 1.00 38.78 95 GLY A N 1
ATOM 737 C CA . GLY A 1 95 ? -21.147 5.635 47.483 1.00 38.78 95 GLY A CA 1
ATOM 738 C C . GLY A 1 95 ? -22.015 4.391 47.234 1.00 38.78 95 GLY A C 1
ATOM 739 O O . GLY A 1 95 ? -21.539 3.282 47.462 1.00 38.78 95 GLY A O 1
ATOM 740 N N . GLN A 1 96 ? -23.255 4.531 46.749 1.00 39.06 96 GLN A N 1
ATOM 741 C CA . GLN A 1 96 ? -24.071 3.384 46.327 1.00 39.06 96 GLN A CA 1
ATOM 742 C C . GLN A 1 96 ? -24.207 3.294 44.804 1.00 39.06 96 GLN A C 1
ATOM 744 O O . GLN A 1 96 ? -24.703 4.203 44.140 1.00 39.06 96 GLN A O 1
ATOM 749 N N . ALA A 1 97 ? -23.773 2.155 44.258 1.00 38.78 97 ALA A N 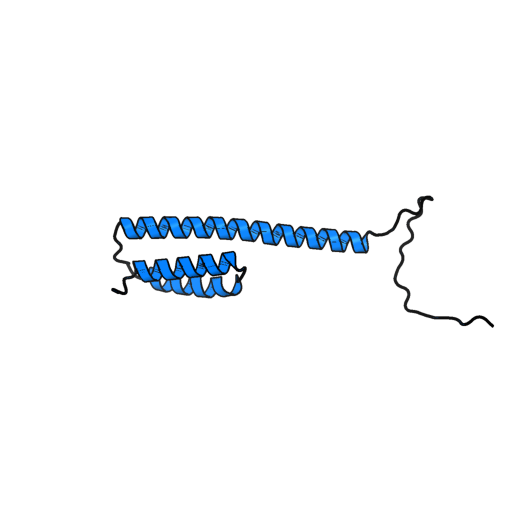1
ATOM 750 C CA . ALA A 1 97 ? -23.883 1.806 42.850 1.00 38.78 97 ALA A CA 1
ATOM 751 C C . ALA A 1 97 ? -25.353 1.560 42.476 1.00 38.78 97 ALA A C 1
ATOM 753 O O . ALA A 1 97 ? -25.911 0.507 42.778 1.00 38.78 97 ALA A O 1
ATOM 754 N N . THR A 1 98 ? -25.984 2.522 41.800 1.00 38.88 98 THR A N 1
ATOM 755 C CA . THR A 1 98 ? -27.328 2.336 41.237 1.00 38.88 98 THR A CA 1
ATOM 756 C C . THR A 1 98 ? -27.222 2.111 39.734 1.00 38.88 98 THR A C 1
ATOM 758 O O . THR A 1 98 ? -26.908 3.023 38.972 1.00 38.88 98 THR A O 1
ATOM 761 N N . SER A 1 99 ? -27.493 0.879 39.297 1.00 39.75 99 SER A N 1
ATOM 762 C CA . SER A 1 99 ? -27.624 0.535 37.878 1.00 39.75 99 SER A CA 1
ATOM 763 C C . SER A 1 99 ? -28.946 1.110 37.359 1.00 39.75 99 SER A C 1
ATOM 765 O O . SER A 1 99 ? -30.018 0.569 37.645 1.00 39.75 99 SER A O 1
ATOM 767 N N . ILE A 1 100 ? -28.886 2.187 36.575 1.00 46.12 100 ILE A N 1
ATOM 768 C CA . ILE A 1 100 ? -30.052 2.689 35.844 1.00 46.12 100 ILE A CA 1
ATOM 769 C C . ILE A 1 100 ? -30.205 1.835 34.583 1.00 46.12 100 ILE A C 1
ATOM 771 O O . ILE A 1 100 ? -29.691 2.153 33.511 1.00 46.12 100 ILE A O 1
ATOM 775 N N . ARG A 1 101 ? -30.919 0.712 34.705 1.00 43.41 101 ARG A N 1
ATOM 776 C CA . ARG A 1 101 ? -31.532 0.083 33.531 1.00 43.41 101 ARG A CA 1
ATOM 777 C C . ARG A 1 101 ? -32.593 1.054 33.020 1.00 43.41 101 ARG A C 1
ATOM 779 O O . ARG A 1 101 ? -33.407 1.527 33.809 1.00 43.41 101 ARG A O 1
ATOM 786 N N . ARG A 1 102 ? -32.584 1.357 31.718 1.00 42.56 102 ARG A N 1
ATOM 787 C CA . ARG A 1 102 ? -33.706 2.036 31.054 1.00 42.56 102 ARG A CA 1
ATOM 788 C C . ARG A 1 102 ? -34.949 1.169 31.264 1.00 42.56 102 ARG A C 1
ATOM 790 O O . ARG A 1 102 ? -35.086 0.146 30.603 1.00 42.56 102 ARG A O 1
ATOM 797 N N . SER A 1 103 ? -35.798 1.532 32.220 1.00 45.88 103 SER A N 1
ATOM 798 C CA . SER A 1 103 ? -37.131 0.960 32.332 1.00 45.88 103 SER A CA 1
ATOM 799 C C . SER A 1 103 ? -37.968 1.514 31.188 1.00 45.88 103 SER A C 1
ATOM 801 O O . SER A 1 103 ? -38.095 2.727 31.010 1.00 45.88 103 SER A O 1
ATOM 803 N N . GLU A 1 104 ? -38.493 0.606 30.374 1.00 47.47 104 GLU A N 1
ATOM 804 C CA . GLU A 1 104 ? -39.561 0.916 29.436 1.00 47.47 104 GLU A CA 1
ATOM 805 C C . GLU A 1 104 ? -40.736 1.531 30.207 1.00 47.47 104 GLU A C 1
ATOM 807 O O . GLU A 1 104 ? -41.067 1.120 31.322 1.00 47.47 104 GLU A O 1
ATOM 812 N N . GLY A 1 105 ? -41.277 2.608 29.643 1.00 53.75 105 GLY A N 1
ATOM 813 C CA . GLY A 1 105 ? -42.176 3.521 30.326 1.00 53.75 105 GLY A CA 1
ATOM 814 C C . GLY A 1 105 ? -43.468 2.874 30.813 1.00 53.75 105 GLY A C 1
ATOM 815 O O . GLY A 1 105 ? -44.176 2.219 30.057 1.00 53.75 105 GLY A O 1
ATOM 816 N N . ASN A 1 106 ? -43.834 3.190 32.051 1.00 42.19 106 ASN A N 1
ATOM 817 C CA . ASN A 1 106 ? -45.232 3.328 32.428 1.00 42.19 106 ASN A CA 1
ATOM 818 C C . ASN A 1 106 ? -45.391 4.643 33.190 1.00 42.19 106 ASN A C 1
ATOM 820 O O . ASN A 1 106 ? -44.897 4.820 34.302 1.00 42.19 106 ASN A O 1
ATOM 824 N N . VAL A 1 107 ? -46.021 5.603 32.515 1.00 53.44 107 VAL A N 1
ATOM 825 C CA . VAL A 1 107 ? -46.438 6.882 33.081 1.00 53.44 107 VAL A CA 1
ATOM 826 C C . VAL A 1 107 ? -47.760 6.627 33.794 1.00 53.44 107 VAL A C 1
ATOM 828 O O . VAL A 1 107 ? -48.803 6.580 33.146 1.00 53.44 107 VAL A O 1
ATOM 831 N N . GLU A 1 108 ? -47.737 6.466 35.115 1.00 46.47 108 GLU A N 1
ATOM 832 C CA . GLU A 1 108 ? -48.965 6.527 35.908 1.00 46.47 108 GLU A CA 1
ATOM 833 C C . GLU A 1 108 ? -49.280 7.981 36.272 1.00 46.47 108 GLU A C 1
ATOM 835 O O . GLU A 1 108 ? -48.526 8.695 36.938 1.00 46.47 108 GLU A O 1
ATOM 840 N N . ARG A 1 109 ? -50.418 8.429 35.742 1.00 43.38 109 ARG A N 1
ATOM 841 C CA . ARG A 1 109 ? -51.026 9.744 35.915 1.00 43.38 109 ARG A CA 1
ATOM 842 C C . ARG A 1 109 ? -51.603 9.828 37.334 1.00 43.38 109 ARG A C 1
ATOM 844 O O . ARG A 1 109 ? -52.512 9.075 37.660 1.00 43.38 109 ARG A O 1
ATOM 851 N N . ARG A 1 110 ? -51.092 10.746 38.161 1.00 38.75 110 ARG A N 1
ATOM 852 C CA . ARG A 1 110 ? -51.677 11.072 39.473 1.00 38.75 110 ARG A CA 1
ATOM 853 C C . ARG A 1 110 ? -53.067 11.699 39.297 1.00 38.75 110 ARG A C 1
ATOM 855 O O . ARG A 1 110 ? -53.190 12.683 38.567 1.00 38.75 110 ARG A O 1
ATOM 862 N N . ALA A 1 111 ? -54.055 11.142 39.991 1.00 37.53 111 ALA A N 1
ATOM 863 C CA . ALA A 1 111 ? -55.294 11.786 40.421 1.00 37.53 111 ALA A CA 1
ATOM 864 C C . ALA A 1 111 ? -55.457 11.498 41.917 1.00 37.53 111 ALA A C 1
ATOM 866 O O . ALA A 1 111 ? -55.104 10.363 42.316 1.00 37.53 111 ALA A O 1
#

pLDDT: mean 78.26, std 20.39, range [37.53, 96.19]

Foldseek 3Di:
DPPALLVVLVVLLVVLVVCLVVVVCVCVVVSVVSNCVSPVDDGPDDPVSVVVSVVSVVVSVVSNVVSVVVVVVVVVVVVVVVCVVQVPQPQDPVRDRDDPDPDDDDDDDDD

Secondary structure (DSSP, 8-state):
----HHHHHHHHHHHHHHHHHHT-GGGHHHHHHHHHHHHTS-----HHHHHHHHHHHHHHHHHHHHHHHHHHHHHHHHHHHHHHHHS---B-TT--B-----PPP--PPP-

Organism: NCBI:txid2306993

Radius of gyration: 26.86 Å; chains: 1; bounding box: 74×26×73 Å

Sequence (111 aa):
MRNTPATRLSGILEQERRAILSGDFARLPQLIEAKERLTSAPLDLSREDAAALQQAAQQNQRLLSASLRGVRSALNRLQQIDEGVRGYTGYDRNGQATSIRRSEGNVERRA

InterPro domains:
  IPR036679 FlgN-like superfamily [SSF140566] (7-79)